Protein AF-A0A024WGT0-F1 (afdb_monomer_lite)

Radius of gyration: 14.15 Å; chains: 1; bounding box: 33×23×39 Å

Organism: NCBI:txid1036727

Sequence (88 aa):
MSLQNITTKRINNMNEIKSLLLKGIWVVCDRYAYSGVAYSSGALNLNKTWCMNPDQGLIKPDVVFYLNVPPNYAQNRSDYGNMCLIIL

Secondary structure (DSSP, 8-state):
--HHHHHHHHHHHHHHHHHHHHTT----EE--HH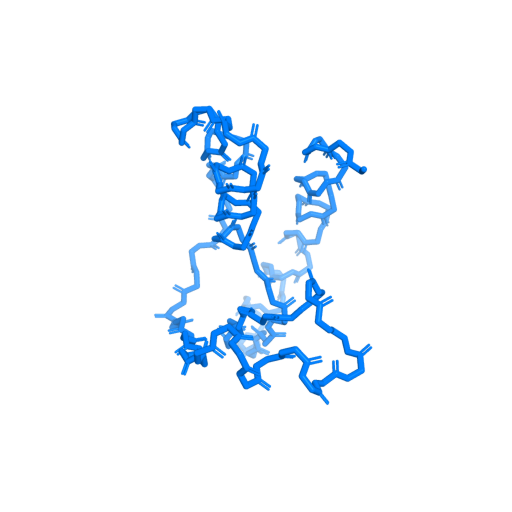HHHHHHHHTS---HHHHHGGGTTSPPPS--B-----HHHHTTSTTTTT---EE-

Structure (mmCIF, N/CA/C/O backbone):
data_AF-A0A024WGT0-F1
#
_entry.id   AF-A0A024WGT0-F1
#
loop_
_atom_site.group_PDB
_atom_site.id
_atom_site.type_symbol
_atom_site.label_atom_id
_atom_site.label_alt_id
_atom_site.label_comp_id
_atom_site.label_asym_id
_atom_site.label_entity_id
_atom_site.label_seq_id
_atom_site.pdbx_PDB_ins_code
_atom_site.Cartn_x
_atom_site.Cartn_y
_atom_site.Cartn_z
_atom_site.occupancy
_atom_site.B_iso_or_equiv
_atom_site.auth_seq_id
_atom_site.auth_comp_id
_atom_site.auth_asym_id
_atom_site.auth_atom_id
_atom_site.pdbx_PDB_model_num
ATOM 1 N N . MET A 1 1 ? 4.880 14.133 -9.872 1.00 47.19 1 MET A N 1
ATOM 2 C CA . MET A 1 1 ? 4.194 14.074 -8.561 1.00 47.19 1 MET A CA 1
ATOM 3 C C . MET A 1 1 ? 5.149 13.380 -7.595 1.00 47.19 1 MET A C 1
ATOM 5 O O . MET A 1 1 ? 5.504 12.241 -7.859 1.00 47.19 1 MET A O 1
ATOM 9 N N . SER A 1 2 ? 5.696 14.078 -6.597 1.00 52.56 2 SER A N 1
ATOM 10 C CA . SER A 1 2 ? 6.712 13.521 -5.685 1.00 52.56 2 SER A CA 1
ATOM 11 C C . SER A 1 2 ? 6.112 12.426 -4.789 1.00 52.56 2 SER A C 1
ATOM 13 O O . SER A 1 2 ? 4.956 12.539 -4.383 1.00 52.56 2 SER A O 1
ATOM 15 N N . LEU A 1 3 ? 6.885 11.378 -4.461 1.00 56.22 3 LEU A N 1
ATOM 16 C CA . LEU A 1 3 ? 6.468 10.277 -3.567 1.00 56.22 3 LEU A CA 1
ATOM 17 C C . LEU A 1 3 ? 5.842 10.770 -2.253 1.00 56.22 3 LEU A C 1
ATOM 19 O O . LEU A 1 3 ? 4.868 10.188 -1.784 1.00 56.22 3 LEU A O 1
ATOM 23 N N . GLN A 1 4 ? 6.350 11.884 -1.716 1.00 54.38 4 GLN A N 1
ATOM 24 C CA . GLN A 1 4 ? 5.814 12.534 -0.519 1.00 54.38 4 GLN A CA 1
ATOM 25 C C . GLN A 1 4 ? 4.312 12.834 -0.635 1.00 54.38 4 GLN A C 1
ATOM 27 O O . GLN A 1 4 ? 3.565 12.512 0.281 1.00 54.38 4 GLN A O 1
ATOM 32 N N . ASN A 1 5 ? 3.834 13.336 -1.778 1.00 56.66 5 ASN A N 1
ATOM 33 C CA . ASN A 1 5 ? 2.415 13.667 -1.958 1.00 56.66 5 ASN A CA 1
ATOM 34 C C . ASN A 1 5 ? 1.512 12.422 -1.972 1.00 56.66 5 ASN A C 1
ATOM 36 O O . ASN A 1 5 ? 0.351 12.493 -1.569 1.00 56.66 5 ASN A O 1
ATOM 40 N N . ILE A 1 6 ? 2.034 11.278 -2.428 1.00 61.19 6 ILE A N 1
ATOM 41 C CA . ILE A 1 6 ? 1.292 10.013 -2.473 1.00 61.19 6 ILE A CA 1
ATOM 42 C C . ILE A 1 6 ? 1.158 9.441 -1.055 1.00 61.19 6 ILE A C 1
ATOM 44 O O . ILE A 1 6 ? 0.061 9.060 -0.644 1.00 61.19 6 ILE A O 1
ATOM 48 N N . THR A 1 7 ? 2.247 9.436 -0.284 1.00 59.28 7 THR A N 1
ATOM 49 C CA . THR A 1 7 ? 2.245 8.957 1.104 1.00 59.28 7 THR A CA 1
ATOM 50 C C . THR A 1 7 ? 1.389 9.844 2.012 1.00 59.28 7 THR A C 1
ATOM 52 O O . THR A 1 7 ? 0.569 9.322 2.765 1.00 59.28 7 THR A O 1
ATOM 55 N N . THR A 1 8 ? 1.488 11.175 1.905 1.00 62.53 8 T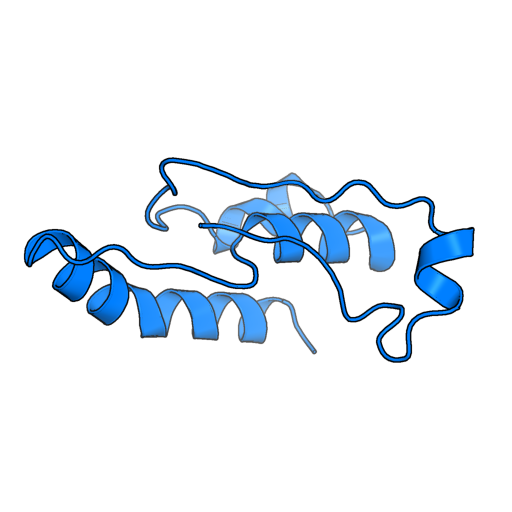HR A N 1
ATOM 56 C CA . THR A 1 8 ? 0.683 12.104 2.722 1.00 62.53 8 THR A CA 1
ATOM 57 C C . THR A 1 8 ? -0.818 11.882 2.529 1.00 62.53 8 THR A C 1
ATOM 59 O O . THR A 1 8 ? -1.572 11.884 3.500 1.00 62.53 8 THR A O 1
ATOM 62 N N . LYS A 1 9 ? -1.265 11.610 1.295 1.00 69.62 9 LYS A N 1
ATOM 63 C CA . LYS A 1 9 ? -2.678 11.322 1.015 1.00 69.62 9 LYS A CA 1
ATOM 64 C C . LYS A 1 9 ? -3.156 10.029 1.686 1.00 69.62 9 LYS A C 1
ATOM 66 O O . LYS A 1 9 ? -4.266 10.001 2.210 1.00 69.62 9 LYS A O 1
ATOM 71 N N . ARG A 1 10 ? -2.327 8.978 1.708 1.00 72.75 10 ARG A N 1
ATOM 72 C CA . ARG A 1 10 ? -2.663 7.714 2.389 1.00 72.75 10 ARG A CA 1
ATOM 73 C C . ARG A 1 10 ? -2.781 7.910 3.892 1.00 72.75 10 ARG A C 1
ATOM 75 O O . ARG A 1 10 ? -3.787 7.510 4.461 1.00 72.75 10 ARG A O 1
ATOM 82 N N . ILE A 1 11 ? -1.796 8.572 4.502 1.00 70.94 11 ILE A N 1
ATOM 83 C CA . ILE A 1 11 ? -1.760 8.834 5.947 1.00 70.94 11 ILE A CA 1
ATOM 84 C C . ILE A 1 11 ? -2.997 9.621 6.398 1.00 70.94 11 ILE A C 1
ATOM 86 O O . ILE A 1 11 ? -3.615 9.255 7.394 1.00 70.94 11 ILE A O 1
ATOM 90 N N . ASN A 1 12 ? -3.410 10.643 5.645 1.00 75.50 12 ASN A N 1
ATOM 91 C CA . ASN A 1 12 ? -4.587 11.444 5.997 1.00 75.50 12 ASN A CA 1
ATOM 92 C C . ASN A 1 12 ? -5.879 10.611 6.043 1.00 75.50 12 ASN A C 1
ATOM 94 O O . ASN A 1 12 ? -6.698 10.796 6.942 1.00 75.50 12 ASN A O 1
ATOM 98 N N . ASN A 1 13 ? -6.029 9.648 5.132 1.00 81.19 13 ASN A N 1
ATOM 99 C CA . ASN A 1 13 ? -7.212 8.786 5.071 1.00 81.19 13 ASN A CA 1
ATOM 100 C C . ASN A 1 13 ? -7.166 7.624 6.083 1.00 81.19 13 ASN A C 1
ATOM 102 O O . ASN A 1 13 ? -8.168 6.938 6.277 1.00 81.19 13 ASN A O 1
ATOM 106 N N . MET A 1 14 ? -6.040 7.394 6.771 1.00 84.88 14 MET A N 1
ATOM 107 C CA . MET A 1 14 ? -5.891 6.263 7.699 1.00 84.88 14 MET A CA 1
ATOM 108 C C . MET A 1 14 ? -6.874 6.294 8.862 1.00 84.88 14 MET A C 1
ATOM 110 O O . MET A 1 14 ? -7.370 5.246 9.273 1.00 84.88 14 MET A O 1
ATOM 114 N N . ASN A 1 15 ? -7.169 7.481 9.390 1.00 86.38 15 ASN A N 1
ATOM 115 C CA . ASN A 1 15 ? -8.109 7.626 10.500 1.00 86.38 15 ASN A CA 1
ATOM 116 C C . ASN A 1 15 ? -9.538 7.255 10.081 1.00 86.38 15 ASN A C 1
ATOM 118 O O . ASN A 1 15 ? -10.267 6.632 10.853 1.00 86.38 15 ASN A O 1
ATOM 122 N N . GLU A 1 16 ? -9.917 7.591 8.848 1.00 87.88 16 GLU A N 1
ATOM 123 C CA . GLU A 1 16 ? -11.220 7.254 8.281 1.00 87.88 16 GLU A CA 1
ATOM 124 C C . GLU A 1 16 ? -11.333 5.753 8.014 1.00 87.88 16 GLU A C 1
ATOM 126 O O . GLU A 1 16 ? -12.261 5.117 8.514 1.00 87.88 16 GLU A O 1
ATOM 131 N N . ILE A 1 17 ? -10.343 5.168 7.330 1.00 87.75 17 ILE A N 1
ATOM 132 C CA . ILE A 1 17 ? -10.288 3.724 7.061 1.00 87.75 17 ILE A CA 1
ATOM 133 C C . ILE A 1 17 ? -10.372 2.945 8.378 1.00 87.75 17 ILE A C 1
ATOM 135 O O . ILE A 1 17 ? -11.191 2.040 8.516 1.00 87.75 17 ILE A O 1
ATOM 139 N N . LYS A 1 18 ? -9.592 3.343 9.390 1.00 89.56 18 LYS A N 1
ATOM 140 C CA . LYS A 1 18 ? -9.624 2.715 10.715 1.00 89.56 18 LYS A CA 1
ATOM 141 C C . LYS A 1 18 ? -11.006 2.810 11.366 1.00 89.56 18 LYS A C 1
ATOM 143 O O . LYS A 1 18 ? -11.477 1.830 11.933 1.00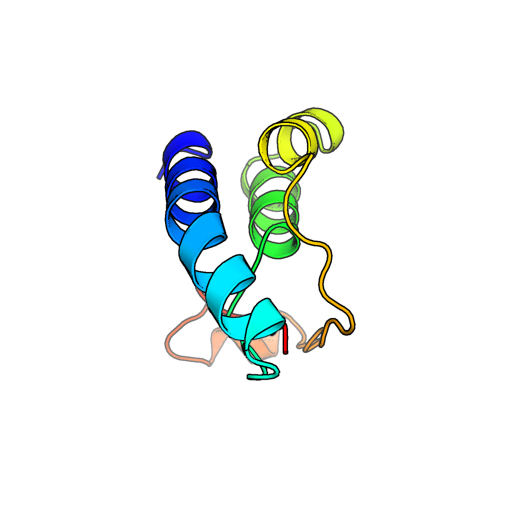 89.56 18 LYS A O 1
ATOM 148 N N . SER A 1 19 ? -11.652 3.972 11.293 1.00 91.50 19 SER A N 1
ATOM 149 C CA . SER A 1 19 ? -12.989 4.189 11.858 1.00 91.50 19 SER A CA 1
ATOM 150 C C . SER A 1 19 ? -14.055 3.326 11.174 1.00 91.50 19 SER A C 1
ATOM 152 O O . SER A 1 19 ? -14.891 2.736 11.855 1.00 91.50 19 SER A O 1
ATOM 154 N N . LEU A 1 20 ? -14.010 3.205 9.843 1.00 90.56 20 LEU A N 1
ATOM 155 C CA . LEU A 1 20 ? -14.931 2.364 9.073 1.00 90.56 20 LEU A CA 1
ATOM 156 C C . LEU A 1 20 ? -14.751 0.878 9.405 1.00 90.56 20 LEU A C 1
ATOM 158 O O . LEU A 1 20 ? -15.733 0.204 9.718 1.00 90.56 20 LEU A O 1
ATOM 162 N N . LEU A 1 21 ? -13.505 0.402 9.444 1.00 89.56 21 LEU A N 1
ATOM 163 C CA . LEU A 1 21 ? -13.195 -0.984 9.801 1.00 89.56 21 LEU A CA 1
ATOM 164 C C . LEU A 1 21 ? -13.641 -1.317 11.234 1.00 89.56 21 LEU A C 1
ATOM 166 O O . LEU A 1 21 ? -14.224 -2.373 11.466 1.00 89.56 21 LEU A O 1
ATOM 170 N N . LEU A 1 22 ? -13.454 -0.398 12.192 1.00 92.19 22 LEU A N 1
ATOM 171 C CA . LEU A 1 22 ? -13.931 -0.576 13.572 1.00 92.19 22 LEU A CA 1
ATOM 172 C C . LEU A 1 22 ? -15.462 -0.631 13.684 1.00 92.19 22 LEU A C 1
ATOM 174 O O . LEU A 1 22 ? -15.981 -1.246 14.611 1.00 92.19 22 LEU A O 1
ATOM 178 N N . LYS A 1 23 ? -16.189 -0.020 12.744 1.00 94.62 23 LYS A N 1
ATOM 179 C CA . LYS A 1 23 ? -17.655 -0.112 12.646 1.00 94.62 23 LYS A CA 1
ATOM 180 C C . LYS A 1 23 ? -18.130 -1.396 11.952 1.00 94.62 23 LYS A C 1
ATOM 182 O O . LYS A 1 23 ? -19.332 -1.566 11.778 1.00 94.62 23 LYS A O 1
ATOM 187 N N . GLY A 1 24 ? -17.215 -2.278 11.540 1.00 91.00 24 GLY A N 1
ATOM 188 C CA . GLY A 1 24 ? -17.528 -3.492 10.782 1.00 91.00 24 GLY A CA 1
ATOM 189 C C . GLY A 1 24 ? -17.846 -3.233 9.306 1.00 91.00 24 GLY A C 1
ATOM 190 O O . GLY A 1 24 ? -18.404 -4.102 8.640 1.00 91.00 24 GLY A O 1
ATOM 191 N N . ILE A 1 25 ? -17.516 -2.045 8.790 1.00 89.00 25 ILE A N 1
ATOM 192 C CA . ILE A 1 25 ? -17.739 -1.673 7.391 1.00 89.00 25 ILE A CA 1
ATOM 193 C C . ILE A 1 25 ? -16.503 -2.056 6.579 1.00 89.00 25 ILE A C 1
ATOM 195 O O . ILE A 1 25 ? -15.376 -1.740 6.956 1.00 89.00 25 ILE A O 1
ATOM 199 N N . TRP A 1 26 ? -16.726 -2.722 5.449 1.00 87.94 26 TRP A N 1
ATOM 200 C CA . TRP A 1 26 ? -15.662 -3.144 4.544 1.00 87.94 26 TRP A CA 1
ATOM 201 C C . TRP A 1 26 ? -15.197 -1.952 3.703 1.00 87.94 26 TRP A C 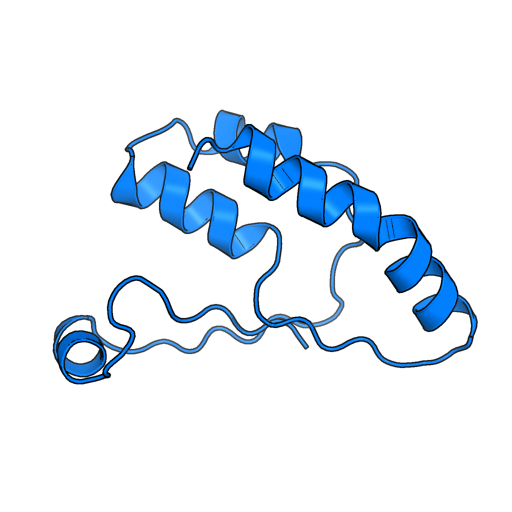1
ATOM 203 O O . TRP A 1 26 ? -16.019 -1.155 3.245 1.00 87.94 26 TRP A O 1
ATOM 213 N N . VAL A 1 27 ? -13.885 -1.821 3.503 1.00 85.50 27 VAL A N 1
ATOM 214 C CA . VAL A 1 27 ? -13.280 -0.670 2.821 1.00 85.50 27 VAL A CA 1
ATOM 215 C C . VAL A 1 27 ? -12.538 -1.132 1.579 1.00 85.50 27 VAL A C 1
ATOM 217 O O . VAL A 1 27 ? -11.422 -1.618 1.681 1.00 85.50 27 VAL A O 1
ATOM 220 N N . VAL A 1 28 ? -13.129 -0.874 0.415 1.00 83.44 28 VAL A N 1
ATOM 221 C CA . VAL A 1 28 ? -12.518 -1.173 -0.883 1.00 83.44 28 VAL A CA 1
ATOM 222 C C . VAL A 1 28 ? -11.703 0.023 -1.377 1.00 83.44 28 VAL A C 1
ATOM 224 O O . VAL A 1 28 ? -12.227 1.131 -1.498 1.00 83.44 28 VAL A O 1
ATOM 227 N N . CYS A 1 29 ? -10.427 -0.197 -1.692 1.00 81.25 29 CYS A N 1
ATOM 228 C CA . CYS A 1 29 ? -9.475 0.821 -2.139 1.00 81.25 29 CYS A CA 1
ATOM 229 C C . CYS A 1 29 ? -8.948 0.560 -3.566 1.00 81.25 29 CYS A C 1
ATOM 231 O O . CYS A 1 29 ? -8.180 -0.368 -3.827 1.00 81.25 29 CYS A O 1
ATOM 233 N N . ASP A 1 30 ? -9.237 1.456 -4.511 1.00 79.81 30 ASP A N 1
ATOM 234 C CA . ASP A 1 30 ? -8.475 1.480 -5.766 1.00 79.81 30 ASP A CA 1
ATOM 235 C C . ASP A 1 30 ? -7.073 2.051 -5.492 1.00 79.81 30 ASP A C 1
ATOM 237 O O . ASP A 1 30 ? -6.900 3.256 -5.296 1.00 79.81 30 ASP A O 1
ATOM 241 N N . ARG A 1 31 ? -6.075 1.157 -5.486 1.00 77.00 31 ARG A N 1
ATOM 242 C CA . ARG A 1 31 ? -4.667 1.362 -5.106 1.00 77.00 31 ARG A CA 1
ATOM 243 C C . ARG A 1 31 ? -4.405 1.610 -3.628 1.00 77.00 31 ARG A C 1
ATOM 245 O O . ARG A 1 31 ? -5.127 2.295 -2.916 1.00 77.00 31 ARG A O 1
ATOM 252 N N . TYR A 1 32 ? -3.239 1.132 -3.201 1.00 84.38 32 TYR A N 1
ATOM 253 C CA . TYR A 1 32 ? -2.712 1.336 -1.853 1.00 84.38 32 TYR A CA 1
ATOM 254 C C . TYR A 1 32 ? -1.187 1.534 -1.889 1.00 84.38 32 TYR A C 1
ATOM 256 O O . TYR A 1 32 ? -0.645 2.014 -2.887 1.00 84.38 32 TYR A O 1
ATOM 264 N N . ALA A 1 33 ? -0.472 1.189 -0.815 1.00 84.31 33 ALA A N 1
ATOM 265 C CA . ALA A 1 33 ? 0.987 1.304 -0.704 1.00 84.31 33 ALA A CA 1
ATOM 266 C C . ALA A 1 33 ? 1.750 0.616 -1.855 1.00 84.31 33 ALA A C 1
ATOM 268 O O . ALA A 1 33 ? 2.630 1.208 -2.483 1.00 84.31 33 ALA A O 1
ATOM 269 N N . TYR A 1 34 ? 1.353 -0.611 -2.204 1.00 83.19 34 TYR A N 1
ATOM 270 C CA . TYR A 1 34 ? 2.038 -1.440 -3.202 1.00 83.19 34 TYR A CA 1
ATOM 271 C C . TYR A 1 34 ? 2.178 -0.769 -4.577 1.00 83.19 34 TYR A C 1
ATOM 273 O O . TYR A 1 34 ? 3.222 -0.903 -5.214 1.00 83.19 34 TYR A O 1
ATOM 281 N N . SER A 1 35 ? 1.175 -0.004 -5.026 1.00 79.81 35 SER A N 1
ATOM 282 C CA . SER A 1 35 ? 1.244 0.685 -6.321 1.00 79.81 35 SER A CA 1
ATOM 283 C C . SER A 1 35 ? 2.254 1.832 -6.299 1.00 79.81 35 SER A C 1
ATOM 285 O O . SER A 1 35 ? 2.903 2.097 -7.306 1.00 79.81 35 SER A O 1
ATOM 287 N N . GLY A 1 36 ? 2.407 2.499 -5.147 1.00 78.19 36 GLY A N 1
ATOM 288 C CA . GLY A 1 36 ? 3.389 3.565 -4.958 1.00 78.19 36 GLY A CA 1
ATOM 289 C C . GLY A 1 36 ? 4.809 3.029 -5.047 1.00 78.19 36 GLY A C 1
ATOM 290 O O . GLY A 1 36 ? 5.627 3.596 -5.769 1.00 78.19 36 GLY A O 1
ATOM 291 N N . VAL A 1 37 ? 5.072 1.901 -4.382 1.00 83.06 37 VAL A N 1
ATOM 292 C CA . VAL A 1 37 ? 6.366 1.213 -4.449 1.00 83.06 37 VAL A CA 1
ATOM 293 C C . VAL A 1 37 ? 6.650 0.735 -5.868 1.00 83.06 37 VAL A C 1
ATOM 295 O O . VAL A 1 37 ? 7.694 1.080 -6.405 1.00 83.06 37 VAL A O 1
ATOM 298 N N . ALA A 1 38 ? 5.721 0.009 -6.501 1.00 82.38 38 ALA A N 1
ATOM 299 C CA . ALA A 1 38 ? 5.915 -0.543 -7.842 1.00 82.38 38 ALA A CA 1
ATOM 300 C C . ALA A 1 38 ? 6.207 0.540 -8.893 1.00 82.38 38 ALA A C 1
ATOM 302 O O . ALA A 1 38 ? 7.147 0.400 -9.675 1.00 82.38 38 ALA A O 1
ATOM 303 N N . TYR A 1 39 ? 5.450 1.642 -8.880 1.00 79.50 39 TYR A N 1
ATOM 304 C CA . TYR A 1 39 ? 5.679 2.752 -9.804 1.00 79.50 39 TYR A CA 1
ATOM 305 C C . TYR A 1 39 ? 7.006 3.458 -9.516 1.00 79.50 39 TYR A C 1
ATOM 307 O O . TYR A 1 39 ? 7.767 3.761 -10.427 1.00 79.50 39 TYR A O 1
ATOM 315 N N . SER A 1 40 ? 7.329 3.689 -8.247 1.00 80.19 40 SER A N 1
ATOM 316 C CA . SER A 1 40 ? 8.523 4.455 -7.880 1.00 80.19 40 SER A CA 1
ATOM 317 C C . SER A 1 40 ? 9.813 3.659 -8.071 1.00 80.19 40 SER A C 1
ATOM 319 O O . SER A 1 40 ? 10.800 4.195 -8.568 1.00 80.19 40 SER A O 1
ATOM 321 N N . SER A 1 41 ? 9.815 2.366 -7.752 1.00 82.94 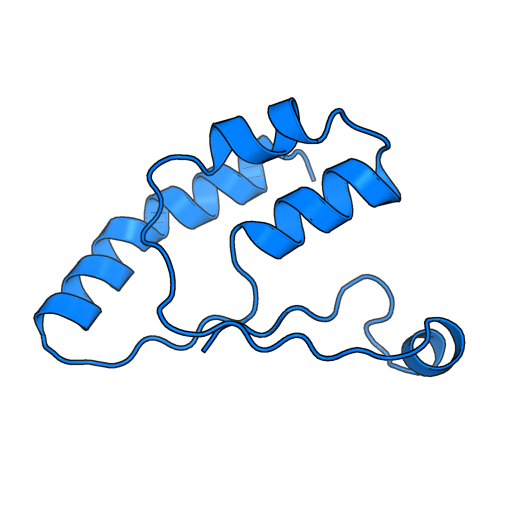41 SER A N 1
ATOM 322 C CA . SER A 1 41 ? 10.974 1.514 -8.015 1.00 82.94 41 SER A CA 1
ATOM 323 C C . SER A 1 41 ? 11.099 1.130 -9.487 1.00 82.94 41 SER A C 1
ATOM 325 O O . SER A 1 41 ? 12.211 0.977 -9.968 1.00 82.94 41 SER A O 1
ATOM 327 N N . GLY A 1 42 ? 9.979 0.947 -10.196 1.00 80.62 42 GLY A N 1
ATOM 328 C CA . GLY A 1 42 ? 9.979 0.502 -11.592 1.00 80.62 42 GLY A CA 1
ATOM 329 C C . GLY A 1 42 ? 10.129 1.636 -12.606 1.00 80.62 42 GLY A C 1
ATOM 330 O O . GLY A 1 42 ? 10.955 1.544 -13.503 1.00 80.62 42 GLY A O 1
ATOM 331 N N . ALA A 1 43 ? 9.346 2.710 -12.474 1.00 76.88 43 ALA A N 1
ATOM 332 C CA . ALA A 1 43 ? 9.352 3.820 -13.430 1.00 76.88 43 ALA A CA 1
ATOM 333 C C . ALA A 1 43 ? 10.427 4.869 -13.116 1.00 76.88 43 ALA A C 1
ATOM 335 O O . ALA A 1 43 ? 10.986 5.464 -14.032 1.00 76.88 43 ALA A O 1
ATOM 336 N N . LEU A 1 44 ? 10.722 5.102 -11.831 1.00 78.81 44 LEU A N 1
ATOM 337 C CA . LEU A 1 44 ? 11.718 6.094 -11.403 1.00 78.81 44 LEU A CA 1
ATOM 338 C C . LEU A 1 44 ? 13.062 5.464 -10.998 1.00 78.81 44 LEU A C 1
ATOM 340 O O . LEU A 1 44 ? 13.966 6.195 -10.600 1.00 78.81 44 LEU A O 1
ATOM 344 N N . ASN A 1 45 ? 13.203 4.132 -11.085 1.00 82.69 45 ASN A N 1
ATOM 345 C CA . ASN A 1 45 ? 14.401 3.378 -10.680 1.00 82.69 45 ASN A CA 1
ATOM 346 C C . ASN A 1 45 ? 14.896 3.708 -9.260 1.00 82.69 45 ASN A C 1
ATOM 348 O O . ASN A 1 45 ? 16.093 3.666 -8.967 1.00 82.69 45 ASN A O 1
ATOM 352 N N . LEU A 1 46 ? 13.973 4.044 -8.358 1.00 84.25 46 LEU A N 1
ATOM 353 C CA . LEU A 1 46 ? 14.303 4.348 -6.971 1.00 84.25 46 LEU A CA 1
ATOM 354 C C . LEU A 1 46 ? 14.517 3.067 -6.166 1.00 84.25 46 LEU A C 1
ATOM 356 O O . LEU A 1 46 ? 13.948 2.009 -6.447 1.00 84.25 46 LEU A O 1
ATOM 360 N N . ASN A 1 47 ? 15.325 3.168 -5.111 1.00 88.06 47 ASN A N 1
ATOM 361 C CA . ASN A 1 47 ? 15.580 2.039 -4.231 1.00 88.06 47 ASN A CA 1
ATOM 362 C C . ASN A 1 47 ? 14.261 1.523 -3.621 1.00 88.06 47 ASN A C 1
ATOM 364 O O . ASN A 1 47 ? 13.489 2.280 -3.029 1.00 88.06 47 ASN A O 1
ATOM 368 N N . LYS A 1 48 ? 14.016 0.215 -3.754 1.00 82.12 48 LYS A N 1
ATOM 369 C CA . LYS A 1 48 ? 12.788 -0.438 -3.280 1.00 82.12 48 LYS A CA 1
ATOM 370 C C . LYS A 1 48 ? 12.560 -0.233 -1.781 1.00 82.12 48 LYS A C 1
ATOM 372 O O . LYS A 1 48 ? 11.453 0.116 -1.386 1.00 82.12 48 LYS A O 1
ATOM 377 N N . THR A 1 49 ? 13.594 -0.417 -0.962 1.00 85.62 49 THR A N 1
ATOM 378 C CA . THR A 1 49 ? 13.519 -0.227 0.494 1.00 85.62 49 THR A CA 1
ATOM 379 C C . THR A 1 49 ? 13.166 1.217 0.826 1.00 85.62 49 THR A C 1
ATOM 381 O O . THR A 1 49 ? 12.277 1.469 1.632 1.00 85.62 49 THR A O 1
ATOM 384 N N . TRP A 1 50 ? 13.784 2.170 0.127 1.00 84.69 50 TRP A N 1
ATOM 385 C CA . TRP A 1 50 ? 13.471 3.587 0.288 1.00 84.69 50 TRP A CA 1
ATOM 386 C C . TRP A 1 50 ? 12.011 3.908 -0.060 1.00 84.69 50 TRP A C 1
ATOM 388 O O . TRP A 1 50 ? 11.367 4.662 0.662 1.00 84.69 50 TRP A O 1
ATOM 398 N N . CYS A 1 51 ? 11.455 3.286 -1.104 1.00 83.81 51 CYS A N 1
ATOM 399 C CA . CYS A 1 51 ? 10.049 3.462 -1.477 1.00 83.81 51 CYS A CA 1
ATOM 400 C C . CYS A 1 51 ? 9.068 2.815 -0.484 1.00 83.81 51 CYS A C 1
ATOM 402 O O . CYS A 1 51 ? 7.925 3.251 -0.403 1.00 83.81 51 CYS A O 1
ATOM 404 N N . MET A 1 52 ? 9.490 1.782 0.254 1.00 84.06 52 MET A N 1
ATOM 405 C CA . MET A 1 52 ? 8.657 1.080 1.241 1.00 84.06 52 MET A CA 1
ATOM 406 C C . MET A 1 52 ? 8.613 1.782 2.600 1.00 84.06 52 MET A C 1
ATOM 408 O O . MET A 1 52 ? 7.571 1.780 3.248 1.00 84.06 52 MET A O 1
ATOM 412 N N . ASN A 1 53 ? 9.724 2.391 3.020 1.00 85.75 53 ASN A N 1
ATOM 413 C CA . ASN A 1 53 ? 9.843 3.107 4.292 1.00 85.75 53 ASN A CA 1
ATOM 414 C C . ASN A 1 53 ? 8.706 4.109 4.586 1.00 85.75 53 ASN A C 1
ATOM 416 O O . ASN A 1 53 ? 8.195 4.077 5.702 1.00 85.75 53 ASN A O 1
ATOM 420 N N . PRO A 1 54 ? 8.266 4.975 3.649 1.00 83.44 54 PRO A N 1
ATOM 421 C CA . PRO A 1 54 ? 7.221 5.957 3.942 1.00 83.44 54 PRO A CA 1
ATOM 422 C C . PRO A 1 54 ? 5.834 5.339 4.169 1.00 83.44 54 PRO A C 1
ATOM 424 O O . PRO A 1 54 ? 4.998 5.952 4.824 1.00 83.44 54 PRO A O 1
ATOM 427 N N . ASP A 1 55 ? 5.584 4.138 3.644 1.00 83.62 55 ASP A N 1
ATOM 428 C CA . ASP A 1 55 ? 4.309 3.430 3.788 1.00 83.62 55 ASP A CA 1
ATOM 429 C C . ASP A 1 55 ? 4.336 2.423 4.969 1.00 83.62 55 ASP A C 1
ATOM 431 O O . ASP A 1 55 ? 3.379 1.670 5.176 1.00 83.62 55 ASP A O 1
ATOM 435 N N . GLN A 1 56 ? 5.414 2.389 5.769 1.00 83.88 56 GLN A N 1
ATOM 436 C CA . GLN A 1 56 ? 5.467 1.574 6.986 1.00 83.88 56 GLN A CA 1
ATOM 437 C C . GLN A 1 56 ? 4.485 2.095 8.045 1.00 83.88 56 GLN A C 1
ATOM 439 O O . GLN A 1 56 ? 4.432 3.285 8.338 1.00 83.88 56 GLN A O 1
ATOM 444 N N . GLY A 1 57 ? 3.720 1.181 8.649 1.00 83.88 57 GLY A N 1
ATOM 445 C CA . GLY A 1 57 ? 2.728 1.505 9.683 1.00 83.88 57 GLY A CA 1
ATOM 446 C C . GLY A 1 57 ? 1.311 1.758 9.160 1.00 83.88 57 GLY A C 1
ATOM 447 O O . GLY A 1 57 ? 0.400 1.965 9.961 1.00 83.88 57 GLY A O 1
ATOM 448 N N . LEU A 1 58 ? 1.093 1.696 7.841 1.00 86.38 58 LEU A N 1
ATOM 449 C CA . LEU A 1 58 ? -0.253 1.669 7.271 1.00 86.38 58 LEU A CA 1
ATOM 450 C C . LEU A 1 58 ? -0.987 0.370 7.651 1.00 86.38 58 LEU A C 1
ATOM 452 O O . LEU A 1 58 ? -0.367 -0.667 7.903 1.00 86.38 58 LEU A O 1
ATOM 456 N N . ILE A 1 59 ? -2.321 0.425 7.679 1.00 86.12 59 ILE A N 1
ATOM 457 C CA . ILE A 1 59 ? -3.159 -0.755 7.926 1.00 86.12 59 ILE A CA 1
ATOM 458 C C . ILE A 1 59 ? -2.922 -1.725 6.777 1.00 86.12 59 ILE A C 1
ATOM 460 O O . ILE A 1 59 ? -3.055 -1.380 5.604 1.00 86.12 59 ILE A O 1
ATOM 464 N N . LYS A 1 60 ? -2.542 -2.950 7.122 1.00 87.31 60 LYS A N 1
ATOM 465 C CA . LYS A 1 60 ? -2.350 -4.000 6.136 1.00 87.31 60 LYS A CA 1
ATOM 466 C C . LYS A 1 60 ? -3.729 -4.457 5.633 1.00 87.31 60 LYS A C 1
ATOM 468 O O . LYS A 1 60 ? -4.553 -4.802 6.475 1.00 87.31 60 LYS A O 1
ATOM 473 N N . PRO A 1 61 ? -3.975 -4.482 4.313 1.00 87.19 61 PRO A N 1
ATOM 474 C CA . PRO A 1 61 ? -5.209 -5.042 3.772 1.00 87.19 61 PRO A CA 1
ATOM 475 C C . PRO A 1 61 ? -5.260 -6.558 3.996 1.00 87.19 61 PRO A C 1
ATOM 477 O O . PRO A 1 61 ? -4.220 -7.228 3.977 1.00 87.19 61 PRO A O 1
ATOM 480 N N . ASP A 1 62 ? -6.466 -7.095 4.164 1.00 87.31 62 ASP A N 1
ATOM 481 C CA . ASP A 1 62 ? -6.690 -8.536 4.309 1.00 87.31 62 ASP A CA 1
ATOM 482 C C . ASP A 1 62 ? -6.460 -9.282 2.987 1.00 87.31 62 ASP A C 1
ATOM 484 O O . ASP A 1 62 ? -5.883 -10.372 2.974 1.00 87.31 62 ASP A O 1
ATOM 488 N N . VAL A 1 63 ? -6.859 -8.680 1.859 1.00 85.62 63 VAL A N 1
ATOM 489 C CA . VAL A 1 63 ? -6.725 -9.261 0.516 1.00 85.62 63 VAL A CA 1
ATOM 490 C C . VAL A 1 63 ? -6.214 -8.211 -0.474 1.00 85.62 63 VAL A C 1
ATOM 492 O O . VAL A 1 63 ? -6.521 -7.030 -0.382 1.00 85.62 63 VAL A O 1
ATOM 495 N N . VAL A 1 64 ? -5.405 -8.638 -1.447 1.00 84.25 64 VAL A N 1
ATOM 496 C CA . VAL A 1 64 ? -4.895 -7.776 -2.524 1.00 84.25 64 VAL A CA 1
ATOM 497 C C . VAL A 1 64 ? -5.183 -8.438 -3.867 1.00 84.25 64 VAL A C 1
ATOM 499 O O . VAL A 1 64 ? -4.759 -9.569 -4.103 1.00 84.25 64 VAL A O 1
ATOM 502 N N . PHE A 1 65 ? -5.865 -7.723 -4.765 1.00 79.69 65 PHE A N 1
ATOM 503 C CA . PHE A 1 65 ? -6.217 -8.224 -6.093 1.00 79.69 65 PHE A CA 1
ATOM 504 C C . PHE A 1 65 ? -5.265 -7.666 -7.150 1.00 79.69 65 PHE A C 1
ATOM 506 O O . PHE A 1 65 ? -5.390 -6.538 -7.630 1.00 79.69 65 PHE A O 1
ATOM 513 N N . TYR A 1 66 ? -4.302 -8.487 -7.559 1.00 80.12 66 TYR A N 1
ATOM 514 C CA . TYR A 1 66 ? -3.395 -8.127 -8.641 1.00 80.12 66 TYR A CA 1
ATOM 515 C C . TYR A 1 66 ? -4.005 -8.471 -10.004 1.00 80.12 66 TYR A C 1
ATOM 517 O O . TYR A 1 66 ? -4.031 -9.629 -10.420 1.00 80.12 66 TYR A O 1
ATOM 525 N N . LEU A 1 67 ? -4.479 -7.450 -10.718 1.00 79.75 67 LEU A N 1
ATOM 526 C CA . LEU A 1 67 ? -4.925 -7.595 -12.101 1.00 79.75 67 LEU A CA 1
ATOM 527 C C . LEU A 1 67 ? -3.723 -7.614 -13.049 1.00 79.75 67 LEU A C 1
ATOM 529 O O . LEU A 1 67 ? -3.275 -6.574 -13.531 1.00 79.75 67 LEU A O 1
ATOM 533 N N . ASN A 1 68 ? -3.212 -8.812 -13.322 1.00 80.00 68 ASN A N 1
ATOM 534 C CA . ASN A 1 68 ? -2.104 -8.997 -14.247 1.00 80.00 68 ASN A CA 1
ATOM 535 C C . ASN A 1 68 ? -2.576 -8.850 -15.700 1.00 80.00 68 ASN A C 1
ATOM 537 O O . ASN A 1 68 ? -3.277 -9.716 -16.223 1.00 80.00 68 ASN A O 1
ATOM 541 N N . VAL A 1 69 ? -2.176 -7.763 -16.357 1.00 79.06 69 VAL A N 1
ATOM 542 C CA . VAL A 1 69 ? -2.458 -7.517 -17.775 1.00 79.06 69 VAL A CA 1
ATOM 543 C C . VAL A 1 69 ? -1.134 -7.269 -18.492 1.00 79.06 69 VAL A C 1
ATOM 545 O O . VAL A 1 69 ? -0.333 -6.463 -18.014 1.00 79.06 69 VAL A O 1
ATOM 548 N N . PRO A 1 70 ? -0.884 -7.919 -19.640 1.00 78.19 70 PRO A N 1
ATOM 549 C CA . PRO A 1 70 ? 0.307 -7.641 -20.425 1.00 78.19 70 PRO A CA 1
ATOM 550 C C . PRO A 1 70 ? 0.366 -6.159 -20.855 1.00 78.19 70 PRO A C 1
ATOM 552 O O . PRO A 1 70 ? -0.666 -5.594 -21.238 1.00 78.19 70 PRO A O 1
ATOM 555 N N . PRO A 1 71 ? 1.548 -5.513 -20.843 1.00 73.19 71 PRO A N 1
ATOM 556 C CA . PRO A 1 71 ? 1.666 -4.079 -21.122 1.00 73.19 71 PRO A CA 1
ATOM 557 C C . PRO A 1 71 ? 1.103 -3.659 -22.485 1.00 73.19 71 PRO A C 1
ATOM 559 O O . PRO A 1 71 ? 0.441 -2.632 -22.588 1.00 73.19 71 PRO A O 1
ATOM 562 N N . ASN A 1 72 ? 1.297 -4.481 -23.517 1.00 77.94 72 ASN A N 1
ATOM 563 C CA . ASN A 1 72 ? 0.767 -4.262 -24.867 1.00 77.94 72 ASN A CA 1
ATOM 564 C C . ASN A 1 72 ? -0.772 -4.217 -24.921 1.00 77.94 72 ASN A C 1
ATOM 566 O O . ASN A 1 72 ? -1.331 -3.467 -25.710 1.00 77.94 72 ASN A O 1
ATOM 570 N N . TYR A 1 73 ? -1.465 -4.979 -24.071 1.00 72.88 73 TYR A N 1
ATOM 571 C CA . TYR A 1 73 ? -2.925 -4.924 -23.960 1.00 72.88 73 TYR A CA 1
ATOM 572 C C . TYR A 1 73 ? -3.390 -3.735 -23.117 1.00 72.88 73 TYR A C 1
ATOM 574 O O . TYR A 1 73 ? -4.440 -3.155 -23.392 1.00 72.88 73 TYR A O 1
ATOM 582 N N . ALA A 1 74 ? -2.613 -3.350 -22.102 1.00 68.81 74 ALA A N 1
ATOM 583 C CA . ALA A 1 74 ? -2.918 -2.186 -21.281 1.00 68.81 74 ALA A CA 1
ATOM 584 C C . ALA A 1 74 ? -2.807 -0.867 -22.072 1.00 68.81 74 ALA A C 1
ATOM 586 O O . ALA A 1 74 ? -3.558 0.058 -21.774 1.00 68.81 74 ALA A O 1
ATOM 587 N N . GLN A 1 75 ? -1.933 -0.793 -23.089 1.00 66.12 75 GLN A N 1
ATOM 588 C CA . GLN A 1 75 ? -1.743 0.387 -23.960 1.00 66.12 75 GLN A CA 1
ATOM 589 C C . GLN A 1 75 ? -3.012 0.843 -24.670 1.00 66.12 75 GLN A C 1
ATOM 591 O O . GLN A 1 75 ? -3.202 2.034 -24.888 1.00 66.12 75 GLN A O 1
ATOM 596 N N . ASN A 1 76 ? -3.895 -0.099 -24.992 1.00 69.25 76 ASN A N 1
ATOM 597 C CA . ASN A 1 76 ? -5.132 0.187 -25.711 1.00 69.25 76 ASN A CA 1
ATOM 598 C C . ASN A 1 76 ? -6.255 0.697 -24.795 1.00 69.25 76 ASN A C 1
ATOM 600 O O . ASN A 1 76 ? -7.351 0.989 -25.272 1.00 69.25 76 ASN A O 1
ATOM 604 N N . ARG A 1 77 ? -6.020 0.786 -23.479 1.00 70.19 77 ARG A N 1
ATOM 605 C CA . ARG A 1 77 ? -6.953 1.419 -22.544 1.00 70.19 77 ARG A CA 1
ATOM 606 C C . ARG A 1 77 ? -6.657 2.914 -22.477 1.00 70.19 77 ARG A C 1
ATOM 608 O O . ARG A 1 77 ? -5.501 3.318 -22.438 1.00 70.19 77 ARG A O 1
ATOM 615 N N . SER A 1 78 ? -7.711 3.722 -22.385 1.00 57.78 78 SER A N 1
ATOM 616 C CA . SER A 1 78 ? -7.635 5.189 -22.312 1.00 57.78 78 SER A CA 1
ATOM 617 C C . SER A 1 78 ? -6.790 5.727 -21.145 1.00 57.78 78 SER A C 1
ATOM 619 O O . SER A 1 78 ? -6.384 6.880 -21.189 1.00 57.78 78 SER A O 1
ATOM 621 N N . ASP A 1 79 ? -6.502 4.896 -20.134 1.00 56.41 79 ASP A N 1
ATOM 622 C CA . ASP A 1 79 ? -5.744 5.228 -18.916 1.00 56.41 79 ASP A CA 1
ATOM 623 C C . ASP A 1 79 ? -4.424 4.432 -18.775 1.00 56.41 79 ASP A C 1
ATOM 625 O O . ASP A 1 79 ? -4.009 4.019 -17.683 1.00 56.41 79 ASP A O 1
ATOM 629 N N . TYR A 1 80 ? -3.742 4.171 -19.894 1.00 51.09 80 TYR A N 1
ATOM 630 C CA . TYR A 1 80 ? -2.429 3.524 -19.885 1.00 51.09 80 TYR A CA 1
ATOM 631 C C . TYR A 1 80 ? -1.399 4.342 -19.086 1.00 51.09 80 TYR A C 1
ATOM 633 O O . TYR A 1 80 ? -1.178 5.521 -19.346 1.00 51.09 80 TYR A O 1
ATOM 641 N N . GLY A 1 81 ? -0.770 3.710 -18.089 1.00 53.31 81 GLY A N 1
ATOM 642 C CA . GLY A 1 81 ? 0.140 4.369 -17.140 1.00 53.31 81 GLY A CA 1
ATOM 643 C C . GLY A 1 81 ? -0.530 4.866 -15.850 1.00 53.31 81 GLY A C 1
ATOM 644 O O . GLY A 1 81 ? 0.165 5.052 -14.854 1.00 53.31 81 GLY A O 1
ATOM 645 N N . ASN A 1 82 ? -1.866 4.968 -15.822 1.00 48.19 82 ASN A N 1
ATOM 646 C CA . ASN A 1 82 ? -2.657 5.359 -14.646 1.00 48.19 82 ASN A CA 1
ATOM 647 C C . ASN A 1 82 ? -3.402 4.183 -13.978 1.00 48.19 82 ASN A C 1
ATOM 649 O O . ASN A 1 82 ? -3.973 4.358 -12.901 1.00 48.19 82 ASN A O 1
ATOM 653 N N . MET A 1 83 ? -3.388 2.967 -14.543 1.00 43.59 83 MET A N 1
ATOM 654 C CA . MET A 1 83 ? -4.073 1.773 -14.006 1.00 43.59 83 MET A CA 1
ATOM 655 C C . MET A 1 83 ? -3.246 0.484 -14.115 1.00 43.59 83 MET A C 1
ATOM 657 O O . MET A 1 83 ? -2.585 0.289 -15.119 1.00 43.59 83 MET A O 1
ATOM 661 N N . CYS A 1 84 ? -3.167 -0.420 -13.124 1.00 39.53 84 CYS A N 1
ATOM 662 C CA . CYS A 1 84 ? -4.147 -0.830 -12.113 1.00 39.53 84 CYS A CA 1
ATOM 663 C C . CYS A 1 84 ? -3.447 -1.537 -10.922 1.00 39.53 84 CYS A C 1
ATOM 665 O O . CYS A 1 84 ? -2.546 -2.345 -11.137 1.00 39.53 84 CYS A O 1
ATOM 667 N N . LEU A 1 85 ? -3.859 -1.269 -9.680 1.00 41.84 85 LEU A N 1
ATOM 668 C CA . LEU A 1 85 ? -3.628 -2.179 -8.554 1.00 41.84 85 LEU A CA 1
ATOM 669 C C . LEU A 1 85 ? -4.879 -2.127 -7.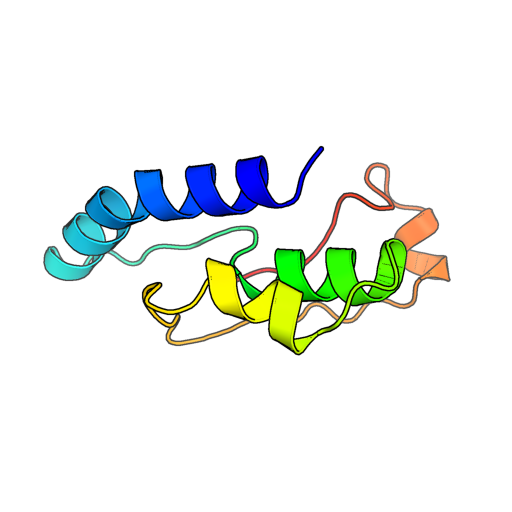674 1.00 41.84 85 LEU A C 1
ATOM 671 O O . LEU A 1 85 ? -5.046 -1.183 -6.910 1.00 41.84 85 LEU A O 1
ATOM 675 N N . ILE A 1 86 ? -5.778 -3.095 -7.828 1.00 34.94 86 ILE A N 1
ATOM 676 C CA . ILE A 1 86 ? -7.017 -3.158 -7.048 1.00 34.94 86 ILE A CA 1
ATOM 677 C C . ILE A 1 86 ? -6.691 -3.703 -5.656 1.00 34.94 86 ILE A C 1
ATOM 679 O O . ILE A 1 86 ? -6.024 -4.730 -5.529 1.00 34.94 86 ILE A O 1
ATOM 683 N N . ILE A 1 87 ? -7.152 -3.037 -4.599 1.00 42.47 87 ILE A N 1
ATOM 684 C CA . ILE A 1 87 ? -7.065 -3.555 -3.230 1.00 42.47 87 ILE A CA 1
ATOM 685 C C . ILE A 1 87 ? -8.477 -3.525 -2.643 1.00 42.47 87 ILE A C 1
ATOM 687 O O . ILE A 1 87 ? -9.003 -2.456 -2.366 1.00 42.47 87 ILE A O 1
ATOM 691 N N . LEU A 1 88 ? -9.129 -4.689 -2.537 1.00 41.09 88 LEU A N 1
ATOM 692 C CA . LEU A 1 88 ? -10.398 -4.787 -1.805 1.00 41.09 88 LEU A CA 1
ATOM 693 C C . LEU A 1 88 ? -10.161 -4.640 -0.304 1.00 41.09 88 LEU A C 1
ATOM 695 O O . LEU A 1 88 ? -9.069 -5.039 0.162 1.00 41.09 88 LEU A O 1
#

Foldseek 3Di:
DDLVVVLVVQVVCQVVCVVCVVVVHDDWDFDDLVVQLCCCCPVVVDDSVVSVVSRPPGDDAPDWDDPDDDLVVLVPDPQRVNDGTTGD

InterPro domains:
  IPR018095 Thymidylate kinase, conserved site [PS01331] (28-40)
  IPR027417 P-loop containing nucleoside triphosphate hydrolase [G3DSA:3.40.50.300] (4-84)
  IPR027417 P-loop containing nucleoside triphosphate hydrolase [SSF52540] (9-78)
  IPR039430 Thymidylate kinase-like domain [PF02223] (10-81)

pLDDT: mean 75.34, std 14.53, range [34.94, 94.62]